Protein AF-A0A0E3L6C6-F1 (afdb_monomer_lite)

Radius of gyration: 18.5 Å; chains: 1; bounding box: 38×61×47 Å

Structure (mmCIF, N/CA/C/O backbone):
data_AF-A0A0E3L6C6-F1
#
_entry.id   AF-A0A0E3L6C6-F1
#
loop_
_atom_site.group_PDB
_atom_site.id
_atom_site.type_symbol
_atom_site.label_atom_id
_atom_site.label_alt_id
_atom_site.label_comp_id
_atom_site.label_asym_id
_atom_site.label_entity_id
_atom_site.label_seq_id
_atom_site.pdbx_PDB_ins_code
_atom_site.Cartn_x
_atom_site.Cartn_y
_atom_site.Cartn_z
_atom_site.occupancy
_atom_site.B_iso_or_equiv
_atom_site.auth_seq_id
_atom_site.auth_comp_id
_atom_site.auth_asym_id
_atom_site.auth_atom_id
_atom_site.pdbx_PDB_model_num
ATOM 1 N N . MET A 1 1 ? 16.266 -15.006 -14.207 1.00 37.81 1 MET A N 1
ATOM 2 C CA . MET A 1 1 ? 15.313 -14.190 -14.987 1.00 37.81 1 MET A CA 1
ATOM 3 C C . MET A 1 1 ? 15.287 -12.803 -14.390 1.00 37.81 1 MET A C 1
ATOM 5 O O . MET A 1 1 ? 15.053 -12.693 -13.189 1.00 37.81 1 MET A O 1
ATOM 9 N N . ASP A 1 2 ? 15.532 -11.780 -15.205 1.00 45.34 2 ASP A N 1
ATOM 10 C CA . ASP A 1 2 ? 15.315 -10.394 -14.800 1.00 45.34 2 ASP A CA 1
ATOM 11 C C . ASP A 1 2 ? 13.812 -10.164 -14.704 1.00 45.34 2 ASP A C 1
ATOM 13 O O . ASP A 1 2 ? 13.096 -10.136 -15.700 1.00 45.34 2 ASP A O 1
ATOM 17 N N . ALA A 1 3 ? 13.305 -10.095 -13.478 1.00 64.12 3 ALA A N 1
ATOM 18 C CA . ALA A 1 3 ? 11.915 -9.750 -13.266 1.00 64.12 3 ALA A CA 1
ATOM 19 C C . ALA A 1 3 ? 11.711 -8.281 -13.666 1.00 64.12 3 ALA A C 1
ATOM 21 O O . ALA A 1 3 ? 12.399 -7.394 -13.146 1.00 64.12 3 ALA A O 1
ATOM 22 N N . PHE A 1 4 ? 10.781 -8.041 -14.591 1.00 87.06 4 PHE A N 1
ATOM 23 C CA . PHE A 1 4 ? 10.413 -6.698 -15.021 1.00 87.06 4 PHE A CA 1
ATOM 24 C C . PHE A 1 4 ? 9.819 -5.896 -13.860 1.00 87.06 4 PHE A C 1
ATOM 26 O O . PHE A 1 4 ? 9.390 -6.439 -12.845 1.00 87.06 4 PHE A O 1
ATOM 33 N N . TRP A 1 5 ? 9.875 -4.576 -13.985 1.00 93.88 5 TRP A N 1
ATOM 34 C CA . TRP A 1 5 ? 9.439 -3.651 -12.951 1.00 93.88 5 TRP A CA 1
ATOM 35 C C . TRP A 1 5 ? 8.331 -2.771 -13.516 1.00 93.88 5 TRP A C 1
ATOM 37 O O . TRP A 1 5 ? 8.590 -1.963 -14.408 1.00 93.88 5 TRP A O 1
ATOM 47 N N . SER A 1 6 ? 7.128 -2.887 -12.961 1.00 95.00 6 SER A N 1
ATOM 48 C CA . SER A 1 6 ? 6.022 -1.976 -13.247 1.00 95.00 6 SER A CA 1
ATOM 49 C C . SER A 1 6 ? 6.280 -0.619 -12.591 1.00 95.00 6 SER A C 1
ATOM 51 O O . SER A 1 6 ? 6.864 -0.549 -11.504 1.00 95.00 6 SER A O 1
ATOM 53 N N . ARG A 1 7 ? 5.900 0.480 -13.248 1.00 95.62 7 ARG A N 1
ATOM 54 C CA . ARG A 1 7 ? 6.070 1.847 -12.726 1.00 95.62 7 ARG A CA 1
ATOM 55 C C . ARG A 1 7 ? 4.752 2.349 -12.153 1.00 95.62 7 ARG A C 1
ATOM 57 O O . ARG A 1 7 ? 3.719 2.221 -12.790 1.00 95.62 7 ARG A O 1
ATOM 64 N N . SER A 1 8 ? 4.806 2.978 -10.984 1.00 96.31 8 SER A N 1
ATOM 65 C CA . SER A 1 8 ? 3.642 3.621 -10.369 1.00 96.31 8 SER A CA 1
ATOM 66 C C . SER A 1 8 ? 4.058 4.858 -9.561 1.00 96.31 8 SER A C 1
ATOM 68 O O . SER A 1 8 ? 5.249 5.134 -9.376 1.00 96.31 8 SER A O 1
ATOM 70 N N . ASN A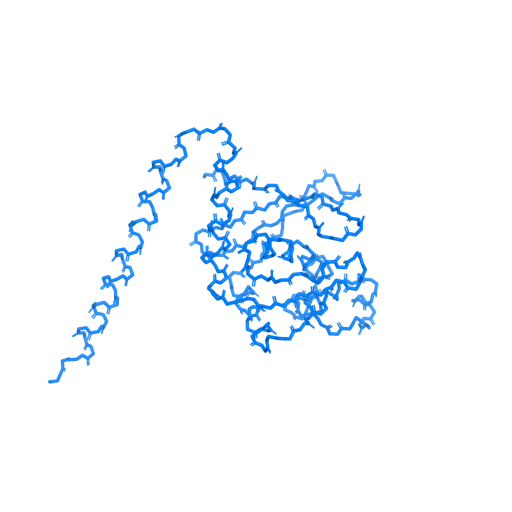 1 9 ? 3.072 5.626 -9.106 1.00 96.88 9 ASN A N 1
ATOM 71 C CA . ASN A 1 9 ? 3.224 6.818 -8.285 1.00 96.88 9 ASN A CA 1
ATOM 72 C C . ASN A 1 9 ? 2.408 6.665 -7.003 1.00 96.88 9 ASN A C 1
ATOM 74 O O . ASN A 1 9 ? 1.262 6.230 -7.033 1.00 96.88 9 ASN A O 1
ATOM 78 N N . THR A 1 10 ? 2.981 7.046 -5.860 1.00 97.12 10 THR A N 1
ATOM 79 C CA . THR A 1 10 ? 2.200 7.099 -4.615 1.00 97.12 10 THR A CA 1
ATOM 80 C C . THR A 1 10 ? 1.071 8.119 -4.733 1.00 97.12 10 THR A C 1
ATOM 82 O O . THR A 1 10 ? 1.253 9.158 -5.366 1.00 97.12 10 THR A O 1
ATOM 85 N N . LEU A 1 11 ? -0.035 7.887 -4.033 1.00 95.94 11 LEU A N 1
ATOM 86 C CA . LEU A 1 11 ? -1.178 8.803 -3.991 1.00 95.94 11 LEU A CA 1
ATOM 87 C C . LEU A 1 11 ? -0.884 10.089 -3.185 1.00 95.94 11 LEU A C 1
ATOM 89 O O . LEU A 1 11 ? 0.141 10.216 -2.504 1.00 95.94 11 LEU A O 1
ATOM 93 N N . GLY A 1 12 ? -1.807 11.053 -3.251 1.00 93.00 12 GLY A N 1
ATOM 94 C CA . GLY A 1 12 ? -1.756 12.313 -2.501 1.00 93.00 12 GLY A CA 1
ATOM 95 C C . GLY A 1 12 ? -1.013 13.465 -3.191 1.00 93.00 12 GLY A C 1
ATOM 96 O O . GLY A 1 12 ? -0.628 13.393 -4.353 1.00 93.00 12 GLY A O 1
ATOM 97 N N . ALA A 1 13 ? -0.812 14.573 -2.464 1.00 87.12 13 ALA A N 1
ATOM 98 C CA . ALA A 1 13 ? -0.283 15.821 -3.044 1.00 87.12 13 ALA A CA 1
ATOM 99 C C . ALA A 1 13 ? 1.181 15.756 -3.511 1.00 87.12 13 ALA A C 1
ATOM 101 O O . ALA A 1 13 ? 1.587 16.519 -4.382 1.00 87.12 13 ALA A O 1
ATOM 102 N N . ARG A 1 14 ? 2.003 14.908 -2.886 1.00 87.50 14 ARG A N 1
ATOM 103 C CA . ARG A 1 14 ? 3.435 14.769 -3.196 1.00 87.50 14 ARG A CA 1
ATOM 104 C C . ARG A 1 14 ? 3.698 13.371 -3.725 1.00 87.50 14 ARG A C 1
ATOM 106 O O . ARG A 1 14 ? 4.364 12.580 -3.056 1.00 87.50 14 ARG A O 1
ATOM 113 N N . GLN A 1 15 ? 3.136 13.088 -4.894 1.00 92.88 15 GLN A N 1
ATOM 114 C CA . GLN A 1 15 ? 3.320 11.809 -5.562 1.00 92.88 15 GLN A CA 1
ATOM 115 C C . GLN A 1 15 ? 4.809 11.520 -5.765 1.00 92.88 15 GLN A C 1
ATOM 117 O O . GLN A 1 15 ? 5.599 12.408 -6.098 1.00 92.88 15 GLN A O 1
ATOM 122 N N . ARG A 1 16 ? 5.208 10.276 -5.515 1.00 93.19 16 ARG A N 1
ATOM 123 C CA . ARG A 1 16 ? 6.578 9.809 -5.710 1.00 93.19 16 ARG A CA 1
ATOM 124 C C . ARG A 1 16 ? 6.561 8.576 -6.583 1.00 93.19 16 ARG A C 1
ATOM 126 O O . ARG A 1 16 ? 5.904 7.598 -6.233 1.00 93.19 16 ARG A O 1
ATOM 133 N N . ALA A 1 17 ? 7.340 8.625 -7.656 1.00 95.19 17 ALA A N 1
ATOM 134 C CA . ALA A 1 17 ? 7.550 7.479 -8.515 1.00 95.19 17 ALA A CA 1
ATOM 135 C C . ALA A 1 17 ? 8.260 6.355 -7.757 1.00 95.19 17 ALA A C 1
ATOM 137 O O . ALA A 1 17 ? 9.214 6.577 -6.999 1.00 95.19 17 ALA A O 1
ATOM 138 N N . PHE A 1 18 ? 7.805 5.139 -7.999 1.00 96.69 18 PHE A N 1
ATOM 139 C CA . PHE A 1 18 ? 8.448 3.914 -7.567 1.00 96.69 18 PHE A CA 1
ATOM 140 C C .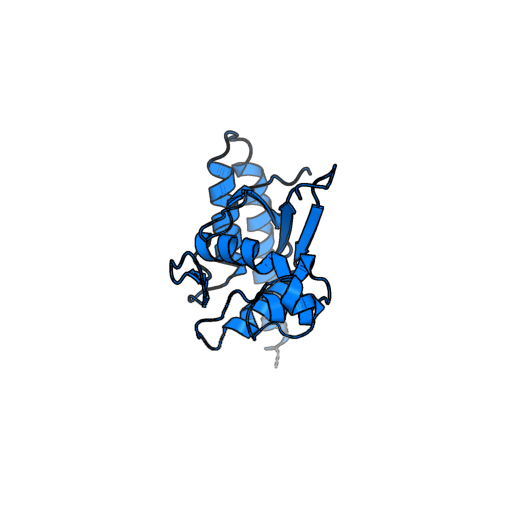 PHE A 1 18 ? 8.263 2.853 -8.646 1.00 96.69 18 PHE A C 1
ATOM 142 O O . PHE A 1 18 ? 7.487 3.013 -9.590 1.00 96.69 18 PHE A O 1
ATOM 149 N N . SER A 1 19 ? 9.015 1.771 -8.521 1.00 97.12 19 SER A N 1
ATOM 150 C CA . SER A 1 19 ? 8.790 0.594 -9.341 1.00 97.12 19 SER A CA 1
ATOM 151 C C . SER A 1 19 ? 8.474 -0.593 -8.462 1.00 97.12 19 SER A C 1
ATOM 153 O O . SER A 1 19 ? 8.978 -0.682 -7.343 1.00 97.12 19 SER A O 1
ATOM 155 N N . TRP A 1 20 ? 7.650 -1.503 -8.948 1.00 97.94 20 TRP A N 1
ATOM 156 C CA . TRP A 1 20 ? 7.237 -2.660 -8.179 1.00 97.94 20 TRP A CA 1
ATOM 157 C C . TRP A 1 20 ? 7.094 -3.894 -9.060 1.00 97.94 20 TRP A C 1
ATOM 159 O O . TRP A 1 20 ? 7.079 -3.806 -10.287 1.00 97.94 20 TRP A O 1
ATOM 169 N N . ARG A 1 21 ? 7.067 -5.053 -8.414 1.00 96.88 21 ARG A N 1
ATOM 170 C CA . ARG A 1 21 ? 6.774 -6.339 -9.042 1.00 96.88 21 ARG A CA 1
ATOM 171 C C . ARG A 1 21 ? 6.224 -7.304 -8.011 1.00 96.88 21 ARG A C 1
ATOM 173 O O . ARG A 1 21 ? 6.567 -7.187 -6.833 1.00 96.88 21 ARG A O 1
ATOM 180 N N . ILE A 1 22 ? 5.456 -8.280 -8.465 1.00 96.50 22 ILE A N 1
ATOM 181 C CA . ILE A 1 22 ? 5.007 -9.414 -7.659 1.00 96.50 22 ILE A CA 1
ATOM 182 C C . ILE A 1 22 ? 5.659 -10.698 -8.182 1.00 96.50 22 ILE A C 1
ATOM 184 O O . ILE A 1 22 ? 5.863 -10.852 -9.387 1.00 96.50 22 ILE A O 1
ATOM 188 N N . ASP A 1 23 ? 6.097 -11.581 -7.283 1.00 94.06 23 ASP A N 1
ATOM 189 C CA . ASP A 1 23 ? 6.627 -12.894 -7.665 1.00 94.06 23 ASP A CA 1
ATOM 190 C C . ASP A 1 23 ? 5.551 -13.987 -7.627 1.00 94.06 23 ASP A C 1
ATOM 192 O O . ASP A 1 23 ? 4.455 -13.803 -7.110 1.00 94.06 23 ASP A O 1
ATOM 196 N N . SER A 1 24 ? 5.885 -15.169 -8.151 1.00 90.25 24 SER A N 1
ATOM 197 C CA . SER A 1 24 ? 4.958 -16.311 -8.187 1.00 90.25 24 SER A CA 1
ATOM 198 C C . SER A 1 24 ? 4.610 -16.913 -6.818 1.00 90.25 24 SER A C 1
ATOM 200 O O . SER A 1 24 ? 3.912 -17.919 -6.770 1.00 90.25 24 SER A O 1
ATOM 202 N N . ARG A 1 25 ? 5.144 -16.362 -5.721 1.00 93.38 25 ARG A N 1
ATOM 203 C CA . ARG A 1 25 ? 4.790 -16.717 -4.341 1.00 93.38 25 ARG A CA 1
ATOM 204 C C . ARG A 1 25 ? 3.969 -15.603 -3.678 1.00 93.38 25 ARG A C 1
ATOM 206 O O . ARG A 1 25 ? 3.893 -15.574 -2.457 1.00 93.38 25 ARG A O 1
ATOM 213 N N . GLY A 1 26 ? 3.473 -14.633 -4.448 1.00 93.25 26 GLY A N 1
ATOM 214 C CA . GLY A 1 26 ? 2.694 -13.506 -3.939 1.00 93.25 26 GLY A CA 1
ATOM 215 C C . GLY A 1 26 ? 3.512 -12.462 -3.173 1.00 93.25 26 GLY A C 1
ATOM 216 O O . GLY A 1 26 ? 2.938 -11.622 -2.492 1.00 93.25 26 GLY A O 1
ATOM 217 N N . ASN A 1 27 ? 4.850 -12.470 -3.236 1.00 98.06 27 ASN A N 1
ATOM 218 C CA . ASN A 1 27 ? 5.636 -11.422 -2.579 1.00 98.06 27 ASN A CA 1
ATOM 219 C C . ASN A 1 27 ? 5.707 -10.173 -3.454 1.00 98.06 27 ASN A C 1
ATOM 221 O O . ASN A 1 27 ? 6.090 -10.254 -4.623 1.00 98.06 27 ASN A O 1
ATOM 225 N N . ILE A 1 28 ? 5.474 -9.008 -2.852 1.00 98.38 28 ILE A N 1
ATOM 226 C CA . ILE A 1 28 ? 5.621 -7.716 -3.522 1.00 98.38 28 ILE A CA 1
ATOM 227 C C . ILE A 1 28 ? 7.012 -7.147 -3.237 1.00 98.38 28 ILE A C 1
ATOM 229 O O . ILE A 1 28 ? 7.447 -7.032 -2.090 1.00 98.38 28 ILE A O 1
ATOM 233 N N . PHE A 1 29 ? 7.715 -6.751 -4.294 1.00 98.19 29 PHE A N 1
ATOM 234 C CA . PHE A 1 29 ? 8.982 -6.033 -4.218 1.00 98.19 29 PHE A CA 1
ATOM 235 C C . PHE A 1 29 ? 8.767 -4.593 -4.655 1.00 98.19 29 PHE A C 1
ATOM 237 O O . PHE A 1 29 ? 8.229 -4.350 -5.730 1.00 98.19 29 PHE A O 1
ATOM 244 N N . ILE A 1 30 ? 9.239 -3.639 -3.856 1.00 98.19 30 ILE A N 1
ATOM 245 C CA . ILE A 1 30 ? 9.122 -2.204 -4.128 1.00 98.19 30 ILE A CA 1
ATOM 246 C C . ILE A 1 30 ? 10.521 -1.604 -4.210 1.00 98.19 30 ILE A C 1
ATOM 248 O O . ILE A 1 30 ? 11.289 -1.629 -3.249 1.00 98.19 30 ILE A O 1
ATOM 252 N N . LYS A 1 31 ? 10.839 -1.029 -5.367 1.00 96.75 31 LYS A N 1
ATOM 253 C CA . LYS A 1 31 ? 12.075 -0.314 -5.670 1.00 96.75 31 LYS A CA 1
ATOM 254 C C . LYS A 1 31 ? 11.826 1.190 -5.645 1.00 96.75 31 LYS A C 1
ATOM 256 O O . LYS A 1 31 ? 11.029 1.715 -6.420 1.00 96.75 31 LYS A O 1
ATOM 261 N N . ARG A 1 32 ? 12.553 1.908 -4.788 1.00 94.44 32 ARG A N 1
ATOM 262 C CA . ARG A 1 32 ? 12.435 3.368 -4.625 1.00 94.44 32 ARG A CA 1
ATOM 263 C C . ARG A 1 32 ? 13.794 4.030 -4.427 1.00 94.44 32 ARG A C 1
ATOM 265 O O . ARG A 1 32 ? 14.691 3.468 -3.800 1.00 94.44 32 ARG A O 1
ATOM 272 N N . LYS A 1 33 ? 13.949 5.246 -4.955 1.00 89.38 33 LYS A N 1
ATOM 273 C CA . LYS A 1 33 ? 15.158 6.063 -4.787 1.00 89.38 33 LYS A CA 1
ATOM 274 C C . LYS A 1 33 ? 14.903 7.146 -3.744 1.00 89.38 33 LYS A C 1
ATOM 276 O O . LYS A 1 33 ? 14.014 7.978 -3.906 1.00 89.38 33 LYS A O 1
ATOM 281 N N . PHE A 1 34 ? 15.696 7.150 -2.678 1.00 83.25 34 PHE A N 1
ATOM 282 C CA . PHE A 1 34 ? 15.683 8.236 -1.701 1.00 83.25 34 PHE A CA 1
ATOM 283 C C . PHE A 1 34 ? 16.604 9.364 -2.163 1.00 83.25 34 PHE A C 1
ATOM 285 O O . PHE A 1 34 ? 17.650 9.104 -2.754 1.00 83.25 34 PHE A O 1
ATOM 292 N N . ARG A 1 35 ? 16.240 10.615 -1.856 1.00 78.38 35 ARG A N 1
ATOM 293 C CA . ARG A 1 35 ? 16.972 11.820 -2.293 1.00 78.38 35 ARG A CA 1
ATOM 294 C C . ARG A 1 35 ? 18.476 11.758 -1.992 1.00 78.38 35 ARG A C 1
ATOM 296 O O . ARG A 1 35 ? 19.269 12.170 -2.826 1.00 78.38 35 ARG A O 1
ATOM 303 N N . ASN A 1 36 ? 18.847 11.201 -0.839 1.00 80.44 36 ASN A N 1
ATOM 304 C CA . ASN A 1 36 ? 20.230 11.182 -0.353 1.00 80.44 36 ASN A CA 1
ATOM 305 C C . ASN A 1 36 ? 20.923 9.821 -0.542 1.00 80.44 36 ASN A C 1
ATOM 307 O O . ASN A 1 36 ? 21.976 9.592 0.037 1.00 80.44 36 ASN A O 1
ATOM 311 N N . HIS A 1 37 ? 20.318 8.884 -1.278 1.00 80.00 37 HIS A N 1
ATOM 312 C CA . HIS A 1 37 ? 20.891 7.551 -1.480 1.00 80.00 37 HIS A CA 1
ATOM 313 C C . HIS A 1 37 ? 21.404 7.404 -2.911 1.00 80.00 37 HIS A C 1
ATOM 315 O O . HIS A 1 37 ? 20.686 7.676 -3.877 1.00 80.00 37 HIS A O 1
ATOM 321 N N . ARG A 1 38 ? 22.649 6.930 -3.043 1.00 80.75 38 ARG A N 1
ATOM 322 C CA . ARG A 1 38 ? 23.288 6.676 -4.342 1.00 80.75 38 ARG A CA 1
ATOM 323 C C . ARG A 1 38 ? 22.574 5.568 -5.120 1.00 80.75 38 ARG A C 1
ATOM 325 O O . ARG A 1 38 ? 22.426 5.674 -6.334 1.00 80.75 38 ARG A O 1
ATOM 332 N N . PHE A 1 39 ? 22.087 4.550 -4.412 1.00 84.44 39 PHE A N 1
ATOM 333 C CA . PHE A 1 39 ? 21.428 3.385 -4.994 1.00 84.44 39 PHE A CA 1
ATOM 334 C C . PHE A 1 39 ? 19.951 3.302 -4.581 1.00 84.44 39 PHE A C 1
ATOM 336 O O . PHE A 1 39 ? 19.606 3.687 -3.459 1.00 84.44 39 PHE A O 1
ATOM 343 N N . PRO A 1 40 ? 19.061 2.811 -5.464 1.00 89.06 40 PRO A N 1
ATOM 344 C CA . PRO A 1 40 ? 17.689 2.495 -5.089 1.00 89.06 40 PRO A CA 1
ATOM 345 C C . PRO A 1 40 ? 17.647 1.429 -3.992 1.00 89.06 40 PRO A C 1
ATOM 347 O O . PRO A 1 40 ? 18.389 0.450 -4.044 1.00 89.06 40 PRO A O 1
ATOM 350 N N . ARG A 1 41 ? 16.731 1.588 -3.037 1.00 93.31 41 ARG A N 1
ATOM 351 C CA . ARG A 1 41 ? 16.391 0.540 -2.073 1.00 93.31 41 ARG A CA 1
ATOM 352 C C . ARG A 1 41 ? 15.323 -0.354 -2.686 1.00 93.31 41 ARG A C 1
ATOM 354 O O . ARG A 1 41 ? 14.376 0.159 -3.285 1.00 93.31 41 ARG A O 1
ATOM 361 N N . ILE A 1 42 ? 15.476 -1.661 -2.512 1.00 95.62 42 ILE A N 1
ATOM 362 C CA . ILE A 1 42 ? 14.455 -2.653 -2.840 1.00 95.62 42 ILE A CA 1
ATOM 363 C C . ILE A 1 42 ? 13.997 -3.278 -1.530 1.00 95.62 42 ILE A C 1
ATOM 365 O O . ILE A 1 42 ? 14.797 -3.875 -0.815 1.00 95.62 42 ILE A O 1
ATOM 369 N N . ASP A 1 43 ? 12.720 -3.121 -1.216 1.00 97.12 43 ASP A N 1
ATOM 370 C CA . ASP A 1 43 ? 12.089 -3.749 -0.064 1.00 97.12 43 ASP A CA 1
ATOM 371 C C . ASP A 1 43 ? 11.179 -4.887 -0.532 1.00 97.12 43 ASP A C 1
ATOM 373 O O . ASP A 1 43 ? 10.480 -4.753 -1.536 1.00 97.12 43 ASP A O 1
ATOM 377 N N . LYS A 1 44 ? 11.181 -5.997 0.210 1.00 97.38 44 LYS A N 1
ATOM 378 C CA . LYS A 1 44 ? 10.246 -7.113 0.037 1.00 97.38 44 LYS A CA 1
ATOM 379 C C . LYS A 1 44 ? 9.153 -7.022 1.101 1.00 97.38 44 LYS A C 1
ATOM 381 O O . LYS A 1 44 ? 9.463 -6.961 2.292 1.00 97.38 44 LYS A O 1
ATOM 386 N N . VAL A 1 45 ? 7.898 -7.085 0.677 1.00 98.44 45 VAL A N 1
ATOM 387 C CA . VAL A 1 45 ? 6.740 -7.373 1.526 1.00 98.44 45 VAL A CA 1
ATOM 388 C C . VAL A 1 45 ? 6.354 -8.819 1.240 1.00 98.44 45 VAL A C 1
ATOM 390 O O . VAL A 1 45 ? 6.066 -9.174 0.098 1.00 98.44 45 VAL A O 1
ATOM 393 N N . SER A 1 46 ? 6.489 -9.687 2.243 1.00 98.25 46 SER A N 1
ATOM 394 C CA . SER A 1 46 ? 6.222 -11.110 2.057 1.00 98.25 46 SER A CA 1
ATOM 395 C C . SER A 1 46 ? 4.728 -11.373 1.925 1.00 98.25 46 SER A C 1
ATOM 397 O O . SER A 1 46 ? 3.935 -10.638 2.506 1.00 98.25 46 SER A O 1
ATOM 399 N N . TYR A 1 47 ? 4.366 -12.459 1.244 1.00 97.94 47 TYR A N 1
ATOM 400 C CA . TYR A 1 47 ? 2.986 -12.949 1.192 1.00 97.94 47 TYR A CA 1
ATOM 401 C C . TYR A 1 47 ? 2.338 -13.009 2.584 1.00 97.94 47 TYR A C 1
ATOM 403 O O . TYR A 1 47 ? 1.287 -12.428 2.800 1.00 97.94 47 TYR A O 1
ATOM 411 N N . ASN A 1 48 ? 3.038 -13.564 3.580 1.00 98.25 48 ASN A N 1
ATOM 412 C CA . ASN A 1 48 ? 2.548 -13.603 4.962 1.00 98.25 48 ASN A CA 1
ATOM 413 C C . ASN A 1 48 ? 2.259 -12.208 5.555 1.00 98.25 48 ASN A C 1
ATOM 415 O O . ASN A 1 48 ? 1.298 -12.030 6.292 1.00 98.25 48 ASN A O 1
ATOM 419 N N . HIS A 1 49 ? 3.087 -11.200 5.261 1.00 98.56 49 HIS A N 1
ATOM 420 C CA . HIS A 1 49 ? 2.825 -9.835 5.731 1.00 98.56 49 HIS A CA 1
ATOM 421 C C . HIS A 1 49 ? 1.671 -9.177 4.965 1.00 98.56 49 HIS A C 1
ATOM 423 O O . HIS A 1 49 ? 0.994 -8.326 5.534 1.00 98.56 49 HIS A O 1
ATOM 429 N N . LEU A 1 50 ? 1.462 -9.550 3.699 1.00 98.62 50 LEU A N 1
ATOM 430 C CA . LEU A 1 50 ? 0.342 -9.081 2.884 1.00 98.62 50 LEU A CA 1
ATOM 431 C C . LEU A 1 50 ? -0.974 -9.713 3.350 1.00 98.62 50 LEU A C 1
ATOM 433 O O . LEU A 1 50 ? -1.911 -8.966 3.577 1.00 98.62 50 LEU A O 1
ATOM 437 N N . ASN A 1 51 ? -1.012 -11.017 3.642 1.00 98.31 51 ASN A N 1
ATOM 438 C CA . ASN A 1 51 ? -2.189 -11.668 4.230 1.00 98.31 51 ASN A CA 1
ATOM 439 C C . ASN A 1 51 ? -2.565 -11.066 5.582 1.00 98.31 51 ASN A C 1
ATOM 441 O O . ASN A 1 51 ? -3.714 -10.719 5.802 1.00 98.31 51 ASN A O 1
ATOM 445 N N . ARG A 1 52 ? -1.593 -10.846 6.473 1.00 98.62 52 ARG A N 1
ATOM 446 C CA . ARG A 1 52 ? -1.871 -10.184 7.758 1.00 98.62 52 ARG A CA 1
ATOM 447 C C . ARG A 1 52 ? -2.377 -8.752 7.586 1.00 98.62 52 ARG A C 1
ATOM 449 O O . ARG A 1 52 ? -3.121 -8.253 8.424 1.00 98.62 52 ARG A O 1
ATOM 456 N N . LEU A 1 53 ? -1.918 -8.062 6.543 1.00 98.56 53 LEU A N 1
ATOM 457 C CA . LEU A 1 53 ? -2.412 -6.733 6.204 1.00 98.56 53 LEU A CA 1
ATOM 458 C C . LEU A 1 53 ? -3.833 -6.796 5.636 1.00 98.56 53 LEU A C 1
ATOM 460 O O . LEU A 1 53 ? -4.629 -5.931 5.977 1.00 98.56 53 LEU A O 1
ATOM 464 N N . ASP A 1 54 ? -4.149 -7.797 4.820 1.00 98.38 54 ASP A N 1
ATOM 465 C CA . ASP A 1 54 ? -5.507 -8.055 4.345 1.00 98.38 54 ASP A CA 1
ATOM 466 C C . ASP A 1 54 ? -6.453 -8.336 5.521 1.00 98.38 54 ASP A C 1
ATOM 468 O O . ASP A 1 54 ? -7.421 -7.605 5.701 1.00 98.38 54 ASP A O 1
ATOM 472 N N . GLU A 1 55 ? -6.087 -9.260 6.419 1.00 98.38 55 GLU A N 1
ATOM 473 C CA . GLU A 1 55 ? -6.803 -9.555 7.672 1.00 98.38 55 GLU A CA 1
ATOM 474 C C . GLU A 1 55 ? -7.060 -8.293 8.511 1.00 98.38 55 GLU A C 1
ATOM 476 O O . GLU A 1 55 ? -8.146 -8.106 9.053 1.00 98.38 55 GLU A O 1
ATOM 481 N N . PHE A 1 56 ? -6.078 -7.391 8.603 1.00 98.31 56 PHE A N 1
ATOM 482 C CA . PHE A 1 56 ? -6.226 -6.115 9.310 1.00 98.31 56 PHE A CA 1
ATOM 483 C C . PHE A 1 56 ? -7.260 -5.174 8.666 1.00 98.31 56 PHE A C 1
ATOM 485 O O . PHE A 1 56 ? -7.818 -4.316 9.350 1.00 98.31 56 PHE A O 1
ATOM 492 N N . MET A 1 57 ? -7.503 -5.312 7.365 1.00 98.25 57 MET A N 1
ATOM 493 C CA . MET A 1 57 ? -8.452 -4.499 6.604 1.00 98.25 57 MET A CA 1
ATOM 494 C C . MET A 1 57 ? -9.853 -5.143 6.512 1.00 98.25 57 MET A C 1
ATOM 496 O O . MET A 1 57 ? -10.786 -4.483 6.053 1.00 98.25 57 MET A O 1
ATOM 500 N N . GLN A 1 58 ? -10.022 -6.399 6.957 1.00 97.19 58 GLN A N 1
ATOM 501 C CA . GLN A 1 58 ? -11.261 -7.190 6.818 1.00 97.19 58 GLN A CA 1
ATOM 502 C C . GLN A 1 58 ? -12.470 -6.635 7.578 1.00 97.19 58 GLN A C 1
ATOM 504 O O . GLN A 1 58 ? -13.603 -6.975 7.247 1.00 97.19 58 GLN A O 1
ATOM 509 N N . ASP A 1 59 ? -12.274 -5.748 8.558 1.00 95.31 59 ASP A N 1
ATOM 510 C CA . ASP A 1 59 ? -13.399 -5.067 9.215 1.00 95.31 59 ASP A CA 1
ATOM 511 C C . ASP A 1 59 ? -14.114 -4.052 8.307 1.00 95.31 59 ASP A C 1
ATOM 513 O O . ASP A 1 59 ? -15.139 -3.494 8.699 1.00 95.31 59 ASP A O 1
ATOM 517 N N . ARG A 1 60 ? -13.607 -3.849 7.080 1.00 90.62 60 ARG A N 1
ATOM 518 C CA . ARG A 1 60 ? -14.177 -2.971 6.051 1.00 90.62 60 ARG A CA 1
ATOM 519 C C . ARG A 1 60 ? -14.435 -1.560 6.582 1.00 90.62 60 ARG A C 1
ATOM 521 O O . ARG A 1 60 ? -15.394 -0.894 6.196 1.00 90.62 60 ARG A O 1
ATOM 528 N N . GLU A 1 61 ? -13.549 -1.077 7.446 1.00 97.31 61 GLU A N 1
ATOM 529 C CA . GLU A 1 61 ? -13.524 0.318 7.857 1.00 97.31 61 GLU A CA 1
ATOM 530 C C . GLU A 1 61 ? -12.453 1.112 7.107 1.00 97.31 61 GLU A C 1
ATOM 532 O O . GLU A 1 61 ? -11.420 0.599 6.676 1.00 97.31 61 GLU A O 1
ATOM 537 N N . TRP A 1 62 ? -12.658 2.425 7.026 1.00 98.44 62 TRP A N 1
ATOM 538 C CA . TRP A 1 62 ? -11.651 3.343 6.507 1.00 98.44 62 TRP A CA 1
ATOM 539 C C . TRP A 1 62 ? -10.425 3.413 7.425 1.00 98.44 62 TRP A C 1
ATOM 541 O O . TRP A 1 62 ? -10.454 4.070 8.471 1.00 98.44 62 TRP A O 1
ATOM 551 N N . LYS A 1 63 ? -9.305 2.826 6.998 1.00 98.56 63 LYS A N 1
ATOM 552 C CA . LYS A 1 63 ? -8.032 2.860 7.729 1.00 98.56 63 LYS A CA 1
ATOM 553 C C . LYS A 1 63 ? -7.148 4.007 7.266 1.00 98.56 63 LYS A C 1
ATOM 555 O O . LYS A 1 63 ? -6.944 4.238 6.076 1.00 98.56 63 LYS A O 1
ATOM 560 N N . ASP A 1 64 ? -6.577 4.725 8.226 1.00 98.44 64 ASP A N 1
ATOM 561 C CA . ASP A 1 64 ? -5.601 5.776 7.958 1.00 98.44 64 ASP A CA 1
ATOM 562 C C . ASP A 1 64 ? -4.292 5.217 7.381 1.00 98.44 64 ASP A C 1
ATOM 564 O O . ASP A 1 64 ? -3.797 4.171 7.800 1.00 98.44 64 ASP A O 1
ATOM 568 N N . LEU A 1 65 ? -3.650 5.975 6.487 1.00 98.06 65 LEU A N 1
ATOM 569 C CA . LEU A 1 65 ? -2.319 5.631 5.972 1.00 98.06 65 LEU A CA 1
ATOM 570 C C . LEU A 1 65 ? -1.245 5.545 7.083 1.00 98.06 65 LEU A C 1
ATOM 572 O O . LEU A 1 65 ? -0.344 4.708 7.001 1.00 98.06 65 LEU A O 1
ATOM 576 N N . ALA A 1 66 ? -1.334 6.426 8.091 1.00 97.44 66 ALA A N 1
ATOM 577 C CA . ALA A 1 66 ? -0.577 6.419 9.355 1.00 97.44 66 ALA A CA 1
ATOM 578 C C . ALA A 1 66 ? 0.927 6.061 9.252 1.00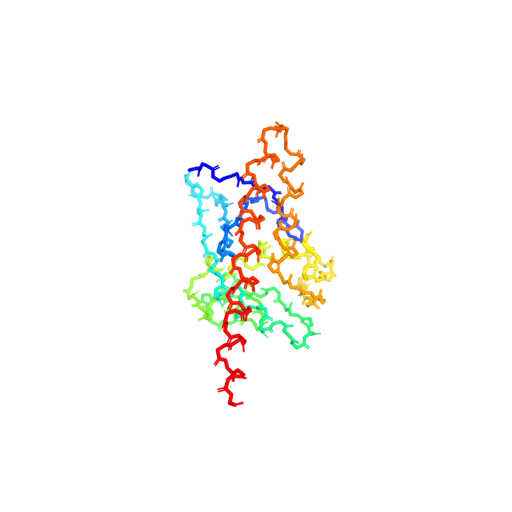 97.44 66 ALA A C 1
ATOM 580 O O . ALA A 1 66 ? 1.395 5.107 9.872 1.00 97.44 66 ALA A O 1
ATOM 581 N N . ASN A 1 67 ? 1.703 6.795 8.444 1.00 96.69 67 ASN A N 1
ATOM 582 C CA . ASN A 1 67 ? 3.115 6.478 8.174 1.00 96.69 67 ASN A CA 1
ATOM 583 C C . ASN A 1 67 ? 4.096 7.651 8.360 1.00 96.69 67 ASN A C 1
ATOM 585 O O . ASN A 1 67 ? 5.130 7.732 7.682 1.00 96.69 67 ASN A O 1
ATOM 589 N N . ASN A 1 68 ? 3.797 8.582 9.271 1.00 96.81 68 ASN A N 1
ATOM 590 C CA . ASN A 1 68 ? 4.688 9.701 9.541 1.00 96.81 68 ASN A CA 1
ATOM 591 C C . ASN A 1 68 ? 5.950 9.214 10.277 1.00 96.81 68 ASN A C 1
ATOM 593 O O . ASN A 1 68 ? 5.913 8.747 11.412 1.00 96.81 68 ASN A O 1
ATOM 597 N N . ALA A 1 69 ? 7.106 9.379 9.631 1.00 94.25 69 ALA A N 1
ATOM 598 C CA . ALA A 1 69 ? 8.392 8.906 10.143 1.00 94.25 69 ALA A CA 1
ATOM 599 C C . ALA A 1 69 ? 8.737 9.431 11.547 1.00 94.25 69 ALA A C 1
ATOM 601 O O . ALA A 1 69 ? 9.241 8.678 12.378 1.00 94.25 69 ALA A O 1
ATOM 602 N N . VAL A 1 70 ? 8.459 10.710 11.823 1.00 96.12 70 VAL A N 1
ATOM 603 C CA . VAL A 1 70 ? 8.771 11.339 13.117 1.00 96.12 70 VAL A CA 1
ATOM 604 C C . VAL A 1 70 ? 7.879 10.767 14.212 1.00 96.12 70 VAL A C 1
ATOM 606 O O . VAL A 1 70 ? 8.351 10.484 15.313 1.00 96.12 70 VAL A O 1
ATOM 609 N N . ASN A 1 71 ? 6.595 10.577 13.919 1.00 97.31 71 ASN A N 1
ATOM 610 C CA . ASN A 1 71 ? 5.653 10.019 14.880 1.00 97.31 71 ASN A CA 1
ATOM 611 C C . ASN A 1 71 ? 5.919 8.536 15.139 1.00 97.31 71 ASN A C 1
ATOM 613 O O . ASN A 1 71 ? 5.865 8.121 16.294 1.00 97.31 71 ASN A O 1
ATOM 617 N N . LEU A 1 72 ? 6.277 7.763 14.110 1.00 96.06 72 LEU A N 1
ATOM 618 C CA . LEU A 1 72 ? 6.702 6.370 14.259 1.00 96.06 72 LEU A CA 1
ATOM 619 C C . LEU A 1 72 ? 7.937 6.256 15.155 1.00 96.06 72 LEU A C 1
ATOM 621 O O . LEU A 1 72 ? 7.904 5.513 16.131 1.00 96.06 72 LEU A O 1
ATOM 625 N N . TYR A 1 73 ? 8.978 7.052 14.886 1.00 92.81 73 TYR A N 1
ATOM 626 C CA . TYR A 1 73 ? 10.198 7.076 15.700 1.00 92.81 73 TYR A CA 1
ATOM 627 C C . TYR A 1 73 ? 9.921 7.445 17.165 1.00 92.81 73 TYR A C 1
ATOM 629 O O . TYR A 1 73 ? 10.513 6.883 18.078 1.00 92.81 73 TYR A O 1
ATOM 637 N N . ARG A 1 74 ? 8.985 8.373 17.401 1.00 95.12 74 ARG A N 1
ATOM 638 C CA . ARG A 1 74 ? 8.576 8.801 18.750 1.00 95.12 74 ARG A CA 1
ATOM 639 C C . ARG A 1 74 ? 7.523 7.896 19.399 1.00 95.12 74 ARG A C 1
ATOM 641 O O . ARG A 1 74 ? 7.088 8.202 20.501 1.00 95.12 74 ARG A O 1
ATOM 648 N N . GLY A 1 75 ? 7.048 6.854 18.716 1.00 94.44 75 GLY A N 1
ATOM 649 C CA . GLY A 1 75 ? 5.980 5.984 19.215 1.00 94.44 75 GLY A CA 1
ATOM 650 C C . GLY A 1 75 ? 4.584 6.624 19.286 1.00 94.44 75 GLY A C 1
ATOM 651 O O . GLY A 1 75 ? 3.694 6.035 19.883 1.00 94.44 75 GLY A O 1
ATOM 652 N N . ARG A 1 76 ? 4.362 7.787 18.658 1.00 96.88 76 ARG A N 1
ATOM 653 C CA . ARG A 1 76 ? 3.108 8.576 18.719 1.00 96.88 76 ARG A CA 1
ATOM 654 C C . ARG A 1 76 ? 2.281 8.544 17.430 1.00 96.88 76 ARG A C 1
ATOM 656 O O . ARG A 1 76 ? 1.386 9.362 17.247 1.00 96.88 76 ARG A O 1
ATOM 663 N N . GLU A 1 77 ? 2.642 7.681 16.486 1.00 98.19 77 GLU A N 1
ATOM 664 C CA . GLU A 1 77 ? 1.845 7.485 15.273 1.00 98.19 77 GLU A CA 1
ATOM 665 C C . GLU A 1 77 ? 0.490 6.875 15.629 1.00 98.19 77 GLU A C 1
ATOM 667 O O . GLU A 1 77 ? 0.430 5.968 16.461 1.00 98.19 77 GLU A O 1
ATOM 672 N N . LYS A 1 78 ? -0.565 7.383 14.989 1.00 97.44 78 LYS A N 1
ATOM 673 C CA . LYS A 1 78 ? -1.932 6.892 15.171 1.00 97.44 78 LYS A CA 1
ATOM 674 C C . LYS A 1 78 ? -2.107 5.492 14.579 1.00 97.44 78 LYS A C 1
ATOM 676 O O . LYS A 1 78 ? -1.269 5.024 13.809 1.00 97.44 78 LYS A O 1
ATOM 681 N N . GLU A 1 79 ? -3.206 4.834 14.926 1.00 97.75 79 GLU A N 1
ATOM 682 C CA . GLU A 1 79 ? -3.563 3.556 14.312 1.00 97.75 79 GLU A CA 1
ATOM 683 C C . GLU A 1 79 ? -3.826 3.711 12.810 1.00 97.75 79 GLU A C 1
ATOM 685 O O . GLU A 1 79 ? -4.308 4.745 12.344 1.00 97.75 79 GLU A O 1
ATOM 690 N N . GLY A 1 80 ? -3.463 2.680 12.053 1.00 98.31 80 GLY A N 1
ATOM 691 C CA . GLY A 1 80 ? -3.580 2.651 10.602 1.00 98.31 80 GLY A CA 1
ATOM 692 C C . GLY A 1 80 ? -2.504 1.789 9.952 1.00 98.31 80 GLY A C 1
ATOM 693 O O . GLY A 1 80 ? -1.692 1.151 10.624 1.00 98.31 80 GLY A O 1
ATOM 694 N N . ILE A 1 81 ? -2.480 1.798 8.624 1.00 98.56 81 ILE A N 1
ATOM 695 C CA . ILE A 1 81 ? -1.728 0.848 7.797 1.00 98.56 81 ILE A CA 1
ATOM 696 C C . ILE A 1 81 ? -0.220 0.941 8.059 1.00 98.56 81 ILE A C 1
ATOM 698 O O . ILE A 1 81 ? 0.441 -0.066 8.299 1.00 98.56 81 ILE A O 1
ATOM 702 N N . GLY A 1 82 ? 0.356 2.146 8.057 1.00 98.50 82 GLY A N 1
ATOM 703 C CA . GLY A 1 82 ? 1.791 2.323 8.300 1.00 98.50 82 GLY A CA 1
ATOM 704 C C . GLY A 1 82 ? 2.212 1.879 9.703 1.00 98.50 82 GLY A C 1
ATOM 705 O O . GLY A 1 82 ? 3.224 1.192 9.855 1.00 98.50 82 GLY A O 1
ATOM 706 N N . LYS A 1 83 ? 1.416 2.203 10.729 1.00 98.50 83 LYS A N 1
ATOM 707 C CA . LYS A 1 83 ? 1.637 1.746 12.108 1.00 98.50 83 LYS A CA 1
ATOM 708 C C . LYS A 1 83 ? 1.513 0.227 12.231 1.00 98.50 83 LYS A C 1
ATOM 710 O O . LYS A 1 83 ? 2.328 -0.384 12.921 1.00 98.50 83 LYS A O 1
ATOM 715 N N . PHE A 1 84 ? 0.554 -0.380 11.536 1.00 98.50 84 PHE A N 1
ATOM 716 C CA . PHE A 1 84 ? 0.398 -1.830 11.463 1.00 98.50 84 PHE A CA 1
ATOM 717 C C . PHE A 1 84 ? 1.639 -2.501 10.850 1.00 98.50 84 PHE A C 1
ATOM 719 O O . PHE A 1 84 ? 2.247 -3.369 11.479 1.00 98.50 84 PHE A O 1
ATOM 726 N N . LEU A 1 85 ? 2.104 -2.024 9.689 1.00 98.50 85 LEU A N 1
ATOM 727 C CA . LEU A 1 85 ? 3.342 -2.506 9.061 1.00 98.50 85 LEU A CA 1
ATOM 728 C C . LEU A 1 85 ? 4.558 -2.362 9.992 1.00 98.50 85 LEU A C 1
ATOM 730 O O . LEU A 1 85 ? 5.388 -3.267 10.066 1.00 98.50 85 LEU A O 1
ATOM 734 N N . TYR A 1 86 ? 4.651 -1.250 10.729 1.00 98.31 86 TYR A N 1
ATOM 735 C CA . TYR A 1 86 ? 5.721 -1.025 11.704 1.00 98.31 86 TYR A CA 1
ATOM 736 C C . TYR A 1 86 ? 5.721 -2.064 12.833 1.00 98.31 86 TYR A C 1
ATOM 738 O O . TYR A 1 86 ? 6.784 -2.486 13.275 1.00 98.31 86 TYR A O 1
ATOM 746 N N . ARG A 1 87 ? 4.549 -2.506 13.304 1.00 97.75 87 ARG A N 1
ATOM 747 C CA . ARG A 1 87 ? 4.458 -3.561 14.328 1.00 97.75 87 ARG A CA 1
ATOM 748 C C . ARG A 1 87 ? 4.938 -4.912 13.807 1.00 97.75 87 ARG A C 1
ATOM 750 O O . ARG A 1 87 ? 5.556 -5.654 14.561 1.00 97.75 87 ARG A O 1
ATOM 757 N N . MET A 1 88 ? 4.688 -5.221 12.532 1.00 97.12 88 MET A N 1
ATOM 758 C CA . MET A 1 88 ? 5.195 -6.452 11.910 1.00 97.12 88 MET A CA 1
ATOM 759 C C . MET A 1 88 ? 6.712 -6.420 11.705 1.00 97.12 88 MET A C 1
ATOM 761 O O . MET A 1 88 ? 7.376 -7.444 11.842 1.00 97.12 88 MET A O 1
ATOM 765 N N . ARG A 1 89 ? 7.266 -5.251 11.369 1.00 97.00 89 ARG A N 1
ATOM 766 C CA . ARG A 1 89 ? 8.708 -5.031 11.232 1.00 97.00 89 ARG A CA 1
ATOM 767 C C . ARG A 1 89 ? 9.049 -3.599 11.670 1.00 97.00 89 ARG A C 1
ATOM 769 O O . ARG A 1 89 ? 8.774 -2.682 10.891 1.00 97.00 89 ARG A O 1
ATOM 776 N N . PRO A 1 90 ? 9.657 -3.409 12.863 1.00 95.19 90 PRO A N 1
ATOM 777 C CA . PRO A 1 90 ? 9.945 -2.102 13.482 1.00 95.19 90 PRO A CA 1
ATOM 778 C C . PRO A 1 90 ? 10.995 -1.237 12.765 1.00 95.19 90 PRO A C 1
ATOM 780 O O . PRO A 1 90 ? 11.969 -0.769 13.346 1.00 95.19 90 PRO A O 1
ATOM 783 N N . GLU A 1 91 ? 10.792 -0.990 11.477 1.00 95.50 91 GLU A N 1
ATOM 784 C CA . GLU A 1 91 ? 11.623 -0.149 10.633 1.00 95.50 91 GLU A CA 1
ATOM 785 C C . GLU A 1 91 ? 10.753 0.936 10.002 1.00 95.50 91 GLU A C 1
ATOM 787 O O . GLU A 1 91 ? 9.810 0.651 9.260 1.00 95.50 91 GLU A O 1
ATOM 792 N N . VAL A 1 92 ? 11.098 2.205 10.228 1.00 95.25 92 VAL A N 1
ATOM 793 C CA . VAL A 1 92 ? 10.375 3.339 9.626 1.00 95.25 92 VAL A CA 1
ATOM 794 C C . VAL A 1 92 ? 10.277 3.223 8.095 1.00 95.25 92 VAL A C 1
ATOM 796 O O . VAL A 1 92 ? 9.184 3.418 7.563 1.00 95.25 92 VAL A O 1
ATOM 799 N N . PRO A 1 93 ? 11.341 2.846 7.354 1.00 94.81 93 PRO A N 1
ATOM 800 C CA . PRO A 1 93 ? 11.221 2.637 5.914 1.00 94.81 93 PRO A CA 1
ATOM 801 C C . PRO A 1 93 ? 10.212 1.547 5.543 1.00 94.81 93 PRO A C 1
ATOM 803 O O . PRO A 1 93 ? 9.522 1.685 4.533 1.00 94.81 93 PRO A O 1
ATOM 806 N N . TYR A 1 94 ? 10.106 0.483 6.341 1.00 97.38 94 TYR A N 1
ATOM 807 C CA . TYR A 1 94 ? 9.148 -0.589 6.097 1.00 97.38 94 TYR A CA 1
ATOM 808 C C . TYR A 1 94 ? 7.710 -0.100 6.296 1.00 97.38 94 TYR A C 1
ATOM 810 O O . TYR A 1 94 ? 6.879 -0.272 5.412 1.00 97.38 94 TYR A O 1
ATOM 818 N N . ALA A 1 95 ? 7.446 0.634 7.378 1.00 97.81 95 ALA A N 1
ATOM 819 C CA . ALA A 1 95 ? 6.157 1.285 7.618 1.00 97.81 95 ALA A CA 1
ATOM 820 C C . ALA A 1 95 ? 5.749 2.241 6.484 1.00 97.81 95 ALA A C 1
ATOM 822 O O . ALA A 1 95 ? 4.592 2.291 6.075 1.00 97.81 95 ALA A O 1
ATOM 823 N N . GLN A 1 96 ? 6.715 2.972 5.922 1.00 96.44 96 GLN A N 1
ATOM 824 C CA . GLN A 1 96 ? 6.485 3.876 4.794 1.00 96.44 96 GLN A CA 1
ATOM 825 C C . GLN A 1 96 ? 6.126 3.162 3.485 1.00 96.44 96 GLN A C 1
ATOM 827 O O . GLN A 1 96 ? 5.679 3.835 2.555 1.00 96.44 96 GLN A O 1
ATOM 832 N N . LEU A 1 97 ? 6.287 1.832 3.398 1.00 97.94 97 LEU A N 1
ATOM 833 C CA . LEU A 1 97 ? 5.773 1.053 2.266 1.00 97.94 97 LEU A CA 1
ATOM 834 C C . LEU A 1 97 ? 4.253 1.148 2.141 1.00 97.94 97 LEU A C 1
ATOM 836 O O . LEU A 1 97 ? 3.753 0.959 1.038 1.00 97.94 97 LEU A O 1
ATOM 840 N N . SER A 1 98 ? 3.529 1.533 3.199 1.00 98.25 98 SER A N 1
ATOM 841 C CA . SER A 1 98 ? 2.079 1.742 3.138 1.00 98.25 98 SER A CA 1
ATOM 842 C C . SER A 1 98 ? 1.653 2.728 2.045 1.00 98.25 98 SER A C 1
ATOM 844 O O . SER A 1 98 ? 0.607 2.538 1.440 1.00 98.25 98 SER A O 1
ATOM 846 N N . SER A 1 99 ? 2.466 3.743 1.717 1.00 97.88 99 SER A N 1
ATOM 847 C CA . SER A 1 99 ? 2.148 4.672 0.619 1.00 97.88 99 SER A CA 1
ATOM 848 C C . SER A 1 99 ? 2.266 4.032 -0.762 1.00 97.88 99 SER A C 1
ATOM 850 O O . SER A 1 99 ? 1.567 4.449 -1.680 1.00 97.88 99 SER A O 1
ATOM 852 N N . GLN A 1 100 ? 3.186 3.079 -0.930 1.00 98.50 100 GLN A N 1
ATOM 853 C CA . GLN A 1 100 ? 3.347 2.346 -2.185 1.00 98.50 100 GLN A CA 1
ATOM 854 C C . GLN A 1 100 ? 2.314 1.226 -2.289 1.00 98.50 100 GLN A C 1
ATOM 856 O O . GLN A 1 100 ? 1.663 1.122 -3.319 1.00 98.50 100 GLN A O 1
ATOM 861 N N . LEU A 1 101 ? 2.114 0.455 -1.216 1.00 98.69 101 LEU A N 1
ATOM 862 C CA . LEU A 1 101 ? 1.076 -0.574 -1.147 1.00 98.69 101 LEU A CA 1
ATOM 8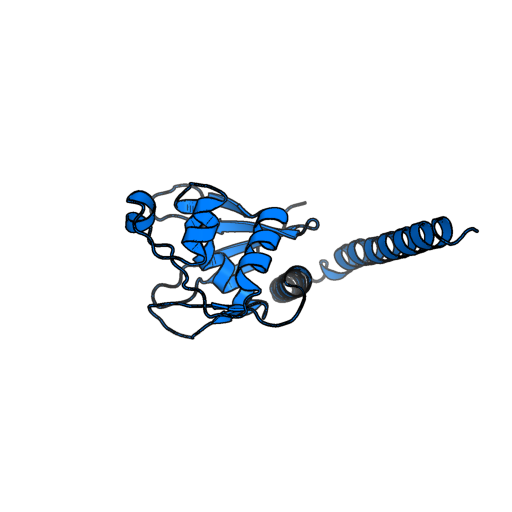63 C C . LEU A 1 101 ? -0.312 0.023 -1.373 1.00 98.69 101 LEU A C 1
ATOM 865 O O . LEU A 1 101 ? -1.051 -0.504 -2.186 1.00 98.69 101 LEU A O 1
ATOM 869 N N . GLY A 1 102 ? -0.622 1.169 -0.759 1.00 98.44 102 GLY A N 1
ATOM 870 C CA . GLY A 1 102 ? -1.897 1.847 -0.988 1.00 98.44 102 GLY A CA 1
ATOM 871 C C . GLY A 1 102 ? -2.116 2.262 -2.440 1.00 98.44 102 GLY A C 1
ATOM 872 O O . GLY A 1 102 ? -3.229 2.160 -2.932 1.00 98.44 102 GLY A O 1
ATOM 873 N N . ALA A 1 103 ? -1.065 2.673 -3.155 1.00 98.44 103 ALA A N 1
ATOM 874 C CA . ALA A 1 103 ? -1.173 2.956 -4.584 1.00 98.44 103 ALA A CA 1
ATOM 875 C C . ALA A 1 103 ? -1.346 1.677 -5.416 1.00 98.44 103 ALA A C 1
ATOM 877 O O . ALA A 1 103 ? -2.214 1.647 -6.278 1.00 98.44 103 ALA A O 1
ATOM 878 N N . ILE A 1 104 ? -0.560 0.628 -5.137 1.00 98.62 104 ILE A N 1
ATOM 879 C CA . ILE A 1 104 ? -0.655 -0.665 -5.835 1.00 98.62 104 ILE A CA 1
ATOM 880 C C . ILE A 1 104 ? -2.058 -1.252 -5.665 1.00 98.62 104 ILE A C 1
ATOM 882 O O . ILE A 1 104 ? -2.704 -1.573 -6.654 1.00 98.62 104 ILE A O 1
ATOM 886 N N . PHE A 1 105 ? -2.544 -1.358 -4.430 1.00 98.75 105 PHE A N 1
ATOM 887 C CA . PHE A 1 105 ? -3.839 -1.962 -4.129 1.00 98.75 105 PHE A CA 1
ATOM 888 C C . PHE A 1 105 ? -5.020 -1.119 -4.587 1.00 98.75 105 PHE A C 1
ATOM 890 O O . PHE A 1 105 ? -6.016 -1.690 -5.009 1.00 98.75 105 PHE A O 1
ATOM 897 N N . TYR A 1 106 ? -4.899 0.209 -4.594 1.00 98.62 106 TYR A N 1
ATOM 898 C CA . TYR A 1 106 ? -5.897 1.059 -5.238 1.00 98.62 106 TYR A CA 1
ATOM 899 C C . TYR A 1 106 ? -5.969 0.812 -6.750 1.00 98.62 106 TYR A C 1
ATOM 901 O O . TYR A 1 106 ? -7.034 0.554 -7.293 1.00 98.62 106 TYR A O 1
ATOM 909 N N . GLN A 1 107 ? -4.822 0.819 -7.433 1.00 98.00 107 GLN A N 1
ATOM 910 C CA . GLN A 1 107 ? -4.763 0.584 -8.881 1.00 98.00 107 GLN A CA 1
ATOM 911 C C . GLN A 1 107 ? -5.141 -0.846 -9.282 1.00 98.00 107 GLN A C 1
ATOM 913 O O . GLN A 1 107 ? -5.517 -1.074 -10.427 1.00 98.00 107 GLN A O 1
ATOM 918 N N . SER A 1 108 ? -5.023 -1.787 -8.345 1.00 98.12 108 SER A N 1
ATOM 919 C CA . SER A 1 108 ? -5.438 -3.179 -8.508 1.00 98.12 108 SER A CA 1
ATOM 920 C C . SER A 1 108 ? -6.875 -3.421 -8.039 1.00 98.12 108 SER A C 1
ATOM 922 O O . SER A 1 108 ? -7.273 -4.570 -7.944 1.00 98.12 108 SER A O 1
ATOM 924 N N . GLU A 1 109 ? -7.636 -2.384 -7.672 1.00 98.38 109 GLU A N 1
ATOM 925 C CA . GLU A 1 109 ? -9.028 -2.515 -7.205 1.00 98.38 109 GLU A CA 1
ATOM 926 C C . GLU A 1 109 ? -9.195 -3.439 -5.980 1.00 98.38 109 GLU A C 1
ATOM 928 O O . GLU A 1 109 ? -10.243 -4.048 -5.759 1.00 98.38 109 GLU A O 1
ATOM 933 N N . VAL A 1 110 ? -8.144 -3.556 -5.168 1.00 98.62 110 VAL A N 1
ATOM 934 C CA . VAL A 1 110 ? -8.156 -4.248 -3.872 1.00 98.62 110 VAL A CA 1
ATOM 935 C C . VAL A 1 110 ? -8.629 -3.290 -2.785 1.00 98.62 110 VAL A C 1
ATOM 937 O O . VAL A 1 110 ? -9.385 -3.676 -1.899 1.00 98.62 110 VAL A O 1
ATOM 940 N N . TRP A 1 111 ? -8.201 -2.027 -2.853 1.00 98.69 111 TRP A N 1
ATOM 941 C CA . TRP A 1 111 ? -8.604 -0.982 -1.916 1.00 98.69 111 TRP A CA 1
ATOM 942 C C . TRP A 1 111 ? -9.267 0.185 -2.635 1.00 98.69 111 TRP A C 1
ATOM 944 O O . TRP A 1 111 ? -8.843 0.571 -3.717 1.00 98.69 111 TRP A O 1
ATOM 954 N N . GLU A 1 112 ? -10.225 0.823 -1.976 1.00 98.56 112 GLU A N 1
ATOM 955 C CA . GLU A 1 112 ? -10.715 2.145 -2.354 1.00 98.56 112 GLU A CA 1
ATOM 956 C C . GLU A 1 112 ? -9.898 3.229 -1.641 1.00 98.56 112 GLU A C 1
ATOM 958 O O . GLU A 1 112 ? -9.493 3.061 -0.487 1.00 98.56 112 GLU A O 1
ATOM 963 N N . TRP A 1 113 ? -9.658 4.357 -2.309 1.00 98.31 113 TRP A N 1
ATOM 964 C CA . TRP A 1 113 ? -8.989 5.527 -1.748 1.00 98.31 113 TRP A CA 1
ATOM 965 C C . TRP A 1 113 ? -9.993 6.660 -1.549 1.00 98.31 113 TRP A C 1
ATOM 967 O O . TRP A 1 113 ? -10.743 7.017 -2.442 1.00 98.31 113 TRP A O 1
ATOM 977 N N . ASN A 1 114 ? -9.946 7.336 -0.400 1.00 98.06 114 ASN A N 1
ATOM 978 C CA . ASN A 1 114 ? -10.824 8.478 -0.120 1.00 98.06 114 ASN A CA 1
ATOM 979 C C . ASN A 1 114 ? -10.562 9.749 -0.965 1.00 98.06 114 ASN A C 1
ATOM 981 O O . ASN A 1 114 ? -11.053 10.817 -0.608 1.00 98.06 114 ASN A O 1
ATOM 985 N N . GLU A 1 115 ? -9.713 9.676 -1.993 1.00 96.12 115 GLU A N 1
ATOM 986 C CA . GLU A 1 115 ? -9.321 10.764 -2.909 1.00 96.12 115 GLU A CA 1
ATOM 987 C C . GLU A 1 115 ? -8.706 12.017 -2.255 1.00 96.12 115 GLU A C 1
ATOM 989 O O . GLU A 1 115 ? -8.427 13.036 -2.899 1.00 96.12 115 GLU A O 1
ATOM 994 N N . GLN A 1 116 ? -8.412 11.966 -0.954 1.00 94.62 116 GLN A N 1
ATOM 995 C CA . GLN A 1 116 ? -7.901 13.129 -0.242 1.00 94.62 116 GLN A CA 1
ATOM 996 C C . GLN A 1 116 ? -6.392 13.297 -0.411 1.00 94.62 116 GLN A C 1
ATOM 998 O O . GLN A 1 116 ? -5.586 12.392 -0.199 1.00 94.62 116 GLN A O 1
ATOM 1003 N N . ARG A 1 117 ? -5.968 14.534 -0.688 1.00 90.44 117 ARG A N 1
ATOM 1004 C CA . ARG A 1 117 ? -4.544 14.911 -0.777 1.00 90.44 117 ARG A CA 1
ATOM 1005 C C . ARG A 1 117 ? -3.793 14.838 0.561 1.00 90.44 117 ARG A C 1
ATOM 1007 O O . ARG A 1 117 ? -2.565 14.719 0.558 1.00 90.44 117 ARG A O 1
ATOM 1014 N N . ARG A 1 118 ? -4.508 14.973 1.683 1.00 90.75 118 ARG A N 1
ATOM 1015 C CA . ARG A 1 118 ? -4.036 14.880 3.077 1.00 90.75 118 ARG A CA 1
ATOM 1016 C C . ARG A 1 118 ? -5.076 14.095 3.871 1.00 90.75 118 ARG A C 1
ATOM 1018 O O . ARG A 1 118 ? -6.249 14.225 3.573 1.00 90.75 118 ARG A O 1
ATOM 1025 N N . GLY A 1 119 ? -4.653 13.331 4.879 1.00 94.62 119 GLY A N 1
ATOM 1026 C CA . GLY A 1 119 ? -5.581 12.436 5.584 1.00 94.62 119 GLY A CA 1
ATOM 1027 C C . GLY A 1 119 ? -6.021 11.263 4.705 1.00 94.62 119 GLY A C 1
ATOM 1028 O O . GLY A 1 119 ? -7.188 10.897 4.712 1.00 94.62 119 GLY A O 1
ATOM 1029 N N . ILE A 1 120 ? -5.084 10.717 3.919 1.00 97.69 120 ILE A N 1
ATOM 1030 C CA . ILE A 1 120 ? -5.315 9.558 3.050 1.00 97.69 120 ILE A CA 1
ATOM 1031 C C . ILE A 1 120 ? -5.817 8.387 3.896 1.00 97.69 120 ILE A C 1
ATOM 1033 O O . ILE A 1 120 ? -5.173 8.023 4.891 1.00 97.69 120 ILE A O 1
ATOM 1037 N N . LYS A 1 121 ? -6.923 7.794 3.450 1.00 98.56 121 LYS A N 1
ATOM 1038 C CA . LYS A 1 121 ? -7.506 6.577 4.011 1.00 98.56 121 LYS A CA 1
ATOM 1039 C C . LYS A 1 121 ? -7.811 5.572 2.912 1.00 98.56 121 LYS A C 1
ATOM 1041 O O . LYS A 1 121 ? -8.021 5.974 1.767 1.00 98.56 121 LYS A O 1
ATOM 1046 N N . PHE A 1 122 ? -7.864 4.306 3.304 1.00 98.69 122 PHE A N 1
ATOM 1047 C CA . PHE A 1 122 ? -8.207 3.199 2.425 1.00 98.69 122 PHE A CA 1
ATOM 1048 C C . PHE A 1 122 ? -9.300 2.330 3.025 1.00 98.69 122 PHE A C 1
ATOM 1050 O O . PHE A 1 122 ? -9.385 2.211 4.248 1.00 98.69 122 PHE A O 1
ATOM 1057 N N . LEU A 1 123 ? -10.097 1.728 2.157 1.00 98.56 123 LEU A N 1
ATOM 1058 C CA . LEU A 1 123 ? -11.154 0.782 2.489 1.00 98.56 123 LEU A CA 1
ATOM 1059 C C . LEU A 1 123 ? -10.922 -0.503 1.692 1.00 98.56 123 LEU A C 1
ATOM 1061 O O . LEU A 1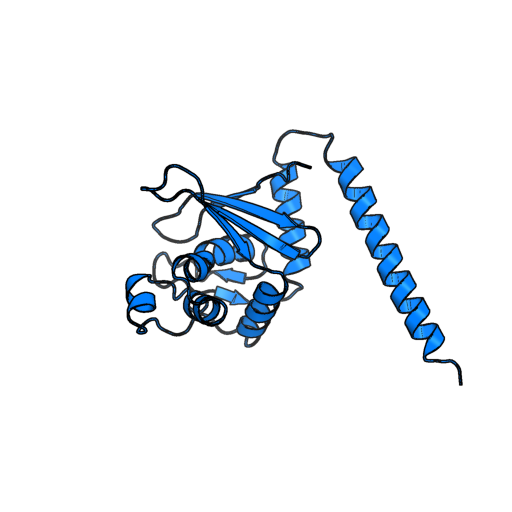 123 ? -10.549 -0.423 0.526 1.00 98.56 123 LEU A O 1
ATOM 1065 N N . LEU A 1 124 ? -11.130 -1.671 2.299 1.00 98.56 124 LEU A N 1
ATOM 1066 C CA . LEU A 1 124 ? -11.039 -2.948 1.588 1.00 98.56 124 LEU A CA 1
ATOM 1067 C C . LEU A 1 124 ? -12.238 -3.137 0.649 1.00 98.56 124 LEU A C 1
ATOM 1069 O O . LEU A 1 124 ? -13.382 -2.978 1.076 1.00 98.56 124 LEU A O 1
ATOM 1073 N N . LEU A 1 125 ? -11.968 -3.494 -0.606 1.00 98.19 125 LEU A N 1
ATOM 1074 C CA . LEU A 1 125 ? -12.969 -3.937 -1.576 1.00 98.19 125 LEU A CA 1
ATOM 1075 C C . LEU A 1 125 ? -13.064 -5.467 -1.577 1.00 98.19 125 LEU A C 1
ATOM 1077 O O . LEU A 1 125 ? -12.178 -6.158 -1.083 1.00 98.19 125 LEU A O 1
ATOM 1081 N N . GLU A 1 126 ? -14.145 -6.009 -2.133 1.00 95.62 126 GLU A N 1
ATOM 1082 C CA . GLU A 1 126 ? -14.328 -7.462 -2.219 1.00 95.62 126 GLU A CA 1
ATOM 1083 C C . GLU A 1 126 ? -13.385 -8.106 -3.242 1.00 95.62 126 GLU A C 1
ATOM 1085 O O . GLU A 1 126 ? -13.036 -7.486 -4.250 1.00 95.62 126 GLU A O 1
ATOM 1090 N N . GLY A 1 127 ? -13.018 -9.367 -3.008 1.00 95.00 127 GLY A N 1
ATOM 1091 C CA . GLY A 1 127 ? -12.186 -10.177 -3.902 1.00 95.00 127 GLY A CA 1
ATOM 1092 C C . GLY A 1 127 ? -10.844 -10.577 -3.290 1.00 95.00 127 GLY A C 1
ATOM 1093 O O . GLY A 1 127 ? -10.468 -10.105 -2.219 1.00 95.00 127 GLY A O 1
ATOM 1094 N N . ASP A 1 128 ? -10.127 -11.460 -3.983 1.00 96.81 128 ASP A N 1
ATOM 1095 C CA . ASP A 1 128 ? -8.799 -11.904 -3.567 1.00 96.81 128 ASP A CA 1
ATOM 1096 C C . ASP A 1 128 ? -7.739 -10.852 -3.927 1.00 96.81 128 ASP A C 1
ATOM 1098 O O . ASP A 1 128 ? -7.576 -10.459 -5.089 1.00 96.81 128 ASP A O 1
ATOM 1102 N N . TRP A 1 129 ? -7.009 -10.366 -2.918 1.00 97.62 129 TRP A N 1
ATOM 1103 C CA . TRP A 1 129 ? -6.019 -9.310 -3.124 1.00 97.62 129 TRP A CA 1
ATOM 1104 C C . TRP A 1 129 ? -4.891 -9.753 -4.060 1.00 97.62 129 TRP A C 1
ATOM 1106 O O . TRP A 1 129 ? -4.337 -8.925 -4.795 1.00 97.62 129 TRP A O 1
ATOM 1116 N N . GLN A 1 130 ? -4.513 -11.033 -4.016 1.00 97.69 130 GLN A N 1
ATOM 1117 C CA . GLN A 1 130 ? -3.383 -11.563 -4.762 1.00 97.69 130 GLN A CA 1
ATOM 1118 C C . GLN A 1 130 ? -3.739 -11.683 -6.240 1.00 97.69 130 GLN A C 1
ATOM 1120 O O . GLN A 1 130 ? -2.962 -11.208 -7.069 1.00 97.69 130 GLN A O 1
ATOM 1125 N N . GLU A 1 131 ? -4.894 -12.260 -6.567 1.00 97.19 131 GLU A N 1
ATOM 1126 C CA . GLU A 1 131 ? -5.417 -12.376 -7.929 1.00 97.19 131 GLU A CA 1
ATOM 1127 C C . GLU A 1 131 ? -5.472 -11.002 -8.599 1.00 97.19 131 GLU A C 1
ATOM 1129 O O . GLU A 1 131 ? -4.750 -10.755 -9.568 1.00 97.19 131 GLU A O 1
ATOM 1134 N N . LYS A 1 132 ? -6.195 -10.062 -7.983 1.00 98.25 132 LYS A N 1
ATOM 1135 C CA . LYS A 1 132 ? -6.348 -8.688 -8.472 1.00 98.25 132 LYS A CA 1
ATOM 1136 C C . LYS A 1 132 ? -5.016 -7.965 -8.681 1.00 98.25 132 LYS A C 1
ATOM 1138 O O . LYS A 1 132 ? -4.782 -7.319 -9.704 1.00 98.25 132 LYS A O 1
ATOM 1143 N N . THR A 1 133 ? -4.091 -8.096 -7.728 1.00 97.94 133 THR A N 1
ATOM 1144 C CA . THR A 1 133 ? -2.763 -7.466 -7.833 1.00 97.94 133 THR A CA 1
ATOM 1145 C C . THR A 1 133 ? -1.910 -8.104 -8.931 1.00 97.94 133 THR A C 1
ATOM 1147 O O . THR A 1 133 ? -1.137 -7.411 -9.599 1.00 97.94 133 THR A O 1
ATOM 1150 N N . VAL A 1 134 ? -2.016 -9.421 -9.132 1.00 96.38 134 VAL A N 1
ATOM 1151 C CA . VAL A 1 134 ? -1.315 -10.134 -10.207 1.00 96.38 134 VAL A CA 1
ATOM 1152 C C . VAL A 1 134 ? -1.875 -9.743 -11.572 1.00 96.38 13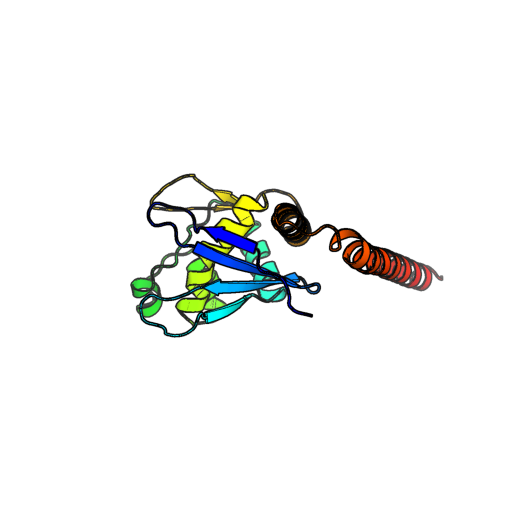4 VAL A C 1
ATOM 1154 O O . VAL A 1 134 ? -1.085 -9.499 -12.484 1.00 96.38 134 VAL A O 1
ATOM 1157 N N . GLU A 1 135 ? -3.194 -9.649 -11.720 1.00 95.88 135 GLU A N 1
ATOM 1158 C CA . GLU A 1 135 ? -3.842 -9.183 -12.949 1.00 95.88 135 GLU A CA 1
ATOM 1159 C C . GLU A 1 135 ? -3.405 -7.766 -13.301 1.00 95.88 135 GLU A C 1
ATOM 1161 O O . GLU A 1 135 ? -2.854 -7.543 -14.381 1.00 95.88 135 GLU A O 1
ATOM 1166 N N . HIS A 1 136 ? -3.508 -6.837 -12.348 1.00 96.50 136 HIS A N 1
ATOM 1167 C CA . HIS A 1 136 ? -3.044 -5.467 -12.541 1.00 96.50 136 HIS A CA 1
ATOM 1168 C C . HIS A 1 136 ? -1.558 -5.410 -12.921 1.00 96.50 136 HIS A C 1
ATOM 1170 O O . HIS A 1 136 ? -1.156 -4.676 -13.830 1.00 96.50 136 HIS A O 1
ATOM 1176 N N . TYR A 1 137 ? -0.722 -6.221 -12.264 1.00 95.81 137 TYR A N 1
ATOM 1177 C CA . TYR A 1 137 ? 0.689 -6.317 -12.609 1.00 95.81 137 TYR A CA 1
ATOM 1178 C C . TYR A 1 137 ? 0.889 -6.781 -14.058 1.00 95.81 137 TYR A C 1
ATOM 1180 O O . TYR A 1 137 ? 1.655 -6.137 -14.775 1.00 95.81 137 TYR A O 1
ATOM 1188 N N . ARG A 1 138 ? 0.195 -7.835 -14.511 1.00 91.88 138 ARG A N 1
ATOM 1189 C CA . ARG A 1 138 ? 0.280 -8.340 -15.895 1.00 91.88 138 ARG A CA 1
ATOM 1190 C C . ARG A 1 138 ? -0.128 -7.272 -16.908 1.00 91.88 138 ARG A C 1
ATOM 1192 O O . ARG A 1 138 ? 0.673 -6.950 -17.783 1.00 91.88 138 ARG A O 1
ATOM 1199 N N . SER A 1 139 ? -1.284 -6.638 -16.722 1.00 92.50 139 SER A N 1
ATOM 1200 C CA . SER A 1 139 ? -1.761 -5.581 -17.623 1.00 92.50 139 SER A CA 1
ATOM 1201 C C . SER A 1 139 ? -0.808 -4.382 -17.665 1.00 92.50 139 SER A C 1
ATOM 1203 O O . SER A 1 139 ? -0.603 -3.774 -18.715 1.00 92.50 139 SER A O 1
ATOM 1205 N N . SER A 1 140 ? -0.149 -4.062 -16.545 1.00 90.44 140 SER A N 1
ATOM 1206 C CA . SER A 1 140 ? 0.858 -2.993 -16.508 1.00 90.44 140 SER A CA 1
ATOM 1207 C C . SER A 1 140 ? 2.146 -3.323 -17.279 1.00 90.44 140 SER A C 1
ATOM 1209 O O . SER A 1 140 ? 2.900 -2.411 -17.621 1.00 90.44 140 SER A O 1
ATOM 1211 N N . LEU A 1 141 ? 2.414 -4.609 -17.542 1.00 86.75 141 LEU A N 1
ATOM 1212 C CA . LEU A 1 141 ? 3.547 -5.067 -18.349 1.00 86.75 141 LEU A CA 1
ATOM 1213 C C . LEU A 1 141 ? 3.205 -5.176 -19.837 1.00 86.75 141 LEU A C 1
ATOM 1215 O O . LEU A 1 141 ? 4.081 -4.925 -20.651 1.00 86.75 141 LEU A O 1
ATOM 1219 N N . GLU A 1 142 ? 1.968 -5.507 -20.203 1.00 72.94 142 GLU A N 1
ATOM 1220 C CA . GLU A 1 142 ? 1.522 -5.581 -21.609 1.00 72.94 142 GLU A CA 1
ATOM 1221 C C . GLU A 1 142 ? 1.497 -4.207 -22.289 1.00 72.94 142 GLU A C 1
ATOM 1223 O O . GLU A 1 142 ? 1.701 -4.078 -23.493 1.00 72.94 142 GLU A O 1
ATOM 1228 N N . GLN A 1 143 ? 1.342 -3.145 -21.499 1.00 59.88 143 GLN A N 1
ATOM 1229 C CA . GLN A 1 143 ? 1.540 -1.769 -21.957 1.00 59.88 143 GLN A CA 1
ATOM 1230 C C . GLN A 1 143 ? 3.030 -1.419 -22.170 1.00 59.88 143 GLN A C 1
ATOM 1232 O O . GLN A 1 143 ? 3.347 -0.310 -22.609 1.00 59.88 143 GLN A O 1
ATOM 1237 N N . ALA A 1 144 ? 3.956 -2.340 -21.869 1.00 52.12 144 ALA A N 1
ATOM 1238 C CA . ALA A 1 144 ? 5.364 -2.250 -22.235 1.00 52.12 144 ALA A CA 1
ATOM 1239 C C . ALA A 1 144 ? 5.619 -3.022 -23.550 1.00 52.12 144 ALA A C 1
ATOM 1241 O O . ALA A 1 144 ? 5.109 -4.123 -23.738 1.00 52.12 144 ALA A O 1
ATOM 1242 N N . PRO A 1 145 ? 6.410 -2.474 -24.485 1.00 44.09 145 PRO A N 1
ATOM 1243 C CA . PRO A 1 145 ? 6.475 -2.987 -25.849 1.00 44.09 145 PRO A CA 1
ATOM 1244 C C . PRO A 1 145 ? 7.379 -4.230 -25.953 1.00 44.09 145 PRO A C 1
ATOM 1246 O O . PRO A 1 145 ? 8.555 -4.073 -26.266 1.00 44.09 145 PRO A O 1
ATOM 1249 N N . ASP A 1 146 ? 6.882 -5.455 -25.715 1.00 48.94 146 ASP A N 1
ATOM 1250 C CA . ASP A 1 146 ? 7.505 -6.667 -26.297 1.00 48.94 146 ASP A CA 1
ATOM 1251 C C . ASP A 1 146 ? 6.571 -7.915 -26.366 1.00 48.94 146 ASP A C 1
ATOM 1253 O O . ASP A 1 146 ? 6.235 -8.498 -25.332 1.00 48.94 146 ASP A O 1
ATOM 1257 N N . PRO A 1 147 ? 6.200 -8.400 -27.572 1.00 44.22 147 PRO A N 1
ATOM 1258 C CA . PRO A 1 147 ? 5.284 -9.531 -27.792 1.00 44.22 147 PRO A CA 1
ATOM 1259 C C . PRO A 1 147 ? 5.853 -10.934 -27.491 1.00 44.22 147 PRO A C 1
ATOM 1261 O O . PRO A 1 147 ? 5.125 -11.922 -27.568 1.00 44.22 147 PRO A O 1
ATOM 1264 N N . LYS A 1 148 ? 7.130 -11.082 -27.104 1.00 53.84 148 LYS A N 1
ATOM 1265 C CA . LYS A 1 148 ? 7.665 -12.389 -26.639 1.00 53.84 148 LYS A CA 1
ATOM 1266 C C . LYS A 1 148 ? 7.198 -12.783 -25.226 1.00 53.84 148 LYS A C 1
ATOM 1268 O O . LYS A 1 148 ? 7.459 -13.901 -24.780 1.00 53.84 148 LYS A O 1
ATOM 1273 N N . PHE A 1 149 ? 6.524 -11.865 -24.536 1.00 52.19 149 PHE A N 1
ATOM 1274 C CA . PHE A 1 149 ? 6.035 -11.965 -23.161 1.00 52.19 149 PHE A CA 1
ATOM 1275 C C . PHE A 1 149 ? 4.942 -13.025 -22.966 1.00 52.19 149 PHE A C 1
ATOM 1277 O O . PHE A 1 149 ? 5.022 -13.817 -22.024 1.00 52.19 149 PHE A O 1
ATOM 1284 N N . GLU A 1 150 ? 3.963 -13.082 -23.871 1.00 47.34 150 GLU A N 1
ATOM 1285 C CA . GLU A 1 150 ? 2.725 -13.839 -23.654 1.00 47.34 150 GLU A CA 1
ATOM 1286 C C . GLU A 1 150 ? 2.980 -15.354 -23.564 1.00 47.34 150 GLU A C 1
ATOM 1288 O O . GLU A 1 150 ? 2.614 -15.995 -22.580 1.00 47.34 150 GLU A O 1
ATOM 1293 N N . SER A 1 151 ? 3.708 -15.946 -24.515 1.00 48.91 151 SER A N 1
ATOM 1294 C CA . SER A 1 151 ? 3.834 -17.416 -24.601 1.00 48.91 151 SER A CA 1
ATOM 1295 C C . SER A 1 151 ? 4.523 -18.093 -23.398 1.00 48.91 151 SER A C 1
ATOM 1297 O O . SER A 1 151 ? 4.160 -19.208 -23.017 1.00 48.91 151 SER A O 1
ATOM 1299 N N . SER A 1 152 ? 5.500 -17.439 -22.754 1.00 52.22 152 SER A N 1
ATOM 1300 C CA . SER A 1 152 ? 6.267 -18.058 -21.652 1.00 52.22 152 SER A CA 1
ATOM 1301 C C . SER A 1 152 ? 5.598 -17.931 -20.280 1.00 52.22 152 SER A C 1
ATOM 1303 O O . SER A 1 152 ? 5.929 -18.669 -19.349 1.00 52.22 152 SER A O 1
ATOM 1305 N N . LEU A 1 153 ? 4.671 -16.982 -20.144 1.00 53.62 153 LEU A N 1
ATOM 1306 C CA . LEU A 1 153 ? 3.946 -16.713 -18.907 1.00 53.62 153 LEU A CA 1
ATOM 1307 C C . LEU A 1 153 ? 2.706 -17.602 -18.780 1.00 53.62 153 LEU A C 1
ATOM 1309 O O . LEU A 1 153 ? 2.452 -18.129 -17.696 1.00 53.62 153 LEU A O 1
ATOM 1313 N N . TRP A 1 154 ? 1.994 -17.832 -19.888 1.00 51.59 154 TRP A N 1
ATOM 1314 C CA . TRP A 1 154 ? 0.796 -18.676 -19.924 1.00 51.59 154 TRP A CA 1
ATOM 1315 C C . TRP A 1 154 ? 1.076 -20.149 -19.623 1.00 51.59 154 TRP A C 1
ATOM 1317 O O . TRP A 1 154 ? 0.315 -20.761 -18.876 1.00 51.59 154 TRP A O 1
ATOM 1327 N N . SER A 1 155 ? 2.195 -20.698 -20.103 1.00 55.47 155 SER A N 1
ATOM 1328 C CA . SER A 1 155 ? 2.593 -22.080 -19.783 1.00 55.47 155 SER A CA 1
ATOM 1329 C C . SER A 1 155 ? 2.771 -22.296 -18.276 1.00 55.47 155 SER A C 1
ATOM 1331 O O . SER A 1 155 ? 2.288 -23.269 -17.719 1.00 55.47 155 SER A O 1
ATOM 1333 N N . ARG A 1 156 ? 3.369 -21.331 -17.569 1.00 57.44 156 ARG A N 1
ATOM 1334 C CA . ARG A 1 156 ? 3.725 -21.482 -16.145 1.00 57.44 156 ARG A CA 1
ATOM 1335 C C . ARG A 1 156 ? 2.587 -21.239 -15.160 1.00 57.44 156 ARG A C 1
ATOM 1337 O O . ARG A 1 156 ? 2.678 -21.692 -14.019 1.00 57.44 156 ARG A O 1
ATOM 1344 N N . PHE A 1 157 ? 1.582 -20.457 -15.552 1.00 54.47 157 PHE A N 1
ATOM 1345 C CA . PHE A 1 157 ? 0.371 -20.260 -14.750 1.00 54.47 157 PHE A CA 1
ATOM 1346 C C . PHE A 1 157 ? -0.669 -21.356 -15.000 1.00 54.47 157 PHE A C 1
ATOM 1348 O O . PHE A 1 157 ? -1.420 -21.680 -14.084 1.00 54.47 157 PHE A O 1
ATOM 1355 N N . SER A 1 158 ? -0.698 -21.936 -16.202 1.00 56.22 158 SER A N 1
ATOM 1356 C CA . SER A 1 158 ? -1.602 -23.046 -16.532 1.00 56.22 158 SER A CA 1
ATOM 1357 C C . SER A 1 158 ? -1.137 -24.352 -15.882 1.00 56.22 158 SER A C 1
ATOM 1359 O O . SER A 1 158 ? -1.935 -24.976 -15.194 1.00 56.22 158 SER A O 1
ATOM 1361 N N . ASP A 1 159 ? 0.171 -24.645 -15.915 1.00 55.56 159 ASP A N 1
ATOM 1362 C CA . ASP A 1 159 ? 0.768 -25.806 -15.227 1.00 55.56 159 ASP A CA 1
ATOM 1363 C C . ASP A 1 159 ? 0.494 -25.839 -13.712 1.00 55.56 159 ASP A C 1
ATOM 1365 O O . ASP A 1 159 ? 0.612 -26.881 -13.079 1.00 55.56 159 ASP A O 1
ATOM 1369 N N . ARG A 1 160 ? 0.190 -24.694 -13.083 1.00 52.84 160 ARG A N 1
ATOM 1370 C CA . ARG A 1 160 ? 0.027 -24.612 -11.623 1.00 52.84 160 ARG A CA 1
ATOM 1371 C C . ARG A 1 160 ? -1.419 -24.762 -11.153 1.00 52.84 160 ARG A C 1
ATOM 1373 O O . ARG A 1 160 ? -1.618 -25.266 -10.055 1.00 52.84 160 ARG A O 1
ATOM 1380 N N . ARG A 1 161 ? -2.395 -24.369 -11.981 1.00 50.75 161 ARG A N 1
ATOM 1381 C CA . ARG A 1 161 ? -3.820 -24.619 -11.708 1.00 50.75 161 ARG A CA 1
ATOM 1382 C C . ARG A 1 161 ? -4.150 -26.106 -11.814 1.00 50.75 161 ARG A C 1
ATOM 1384 O O . ARG A 1 161 ? -4.831 -26.619 -10.940 1.00 50.75 161 ARG A O 1
ATOM 1391 N N . GLU A 1 162 ? -3.569 -26.802 -12.792 1.00 52.50 162 GLU A N 1
ATOM 1392 C CA . GLU A 1 162 ? -3.725 -28.260 -12.919 1.00 52.50 162 GLU A CA 1
ATOM 1393 C C . GLU A 1 162 ? -3.137 -29.008 -11.708 1.00 52.50 162 GLU A C 1
ATOM 1395 O O . GLU A 1 162 ? -3.748 -29.940 -11.199 1.00 52.50 162 GLU A O 1
ATOM 1400 N N . VAL A 1 163 ? -1.997 -28.556 -11.166 1.00 55.28 163 VAL A N 1
ATOM 1401 C CA . VAL A 1 163 ? -1.367 -29.198 -9.996 1.00 55.28 163 VAL A CA 1
ATOM 1402 C C . VAL A 1 163 ? -2.147 -28.964 -8.694 1.00 55.28 163 VAL A C 1
ATOM 1404 O O . VAL A 1 163 ? -2.173 -29.852 -7.842 1.00 55.28 163 VAL A O 1
ATOM 1407 N N . GLU A 1 164 ? -2.769 -27.796 -8.507 1.00 49.72 164 GLU A N 1
ATOM 1408 C CA . GLU A 1 164 ? -3.607 -27.527 -7.325 1.00 49.72 164 GLU A CA 1
ATOM 1409 C C . GLU A 1 164 ? -4.950 -28.275 -7.397 1.00 49.72 164 GLU A C 1
ATOM 1411 O O . GLU A 1 164 ? -5.340 -28.883 -6.400 1.00 49.72 164 GLU A O 1
ATOM 1416 N N . GLU A 1 165 ? -5.590 -28.353 -8.570 1.00 54.38 165 GLU A N 1
ATOM 1417 C CA . GLU A 1 165 ? -6.814 -29.149 -8.769 1.00 54.38 165 GLU A CA 1
ATOM 1418 C C . GLU A 1 165 ? -6.568 -30.660 -8.583 1.00 54.38 165 GLU A C 1
ATOM 1420 O O . GLU A 1 165 ? -7.373 -31.343 -7.941 1.00 54.38 165 GLU A O 1
ATOM 1425 N N . ASP A 1 166 ? -5.428 -31.182 -9.050 1.00 53.34 166 ASP A N 1
ATOM 1426 C CA . ASP A 1 166 ? -5.045 -32.587 -8.850 1.00 53.34 166 ASP A CA 1
ATOM 1427 C C . ASP A 1 166 ? -4.738 -32.904 -7.379 1.00 53.34 166 ASP A C 1
ATOM 1429 O O . ASP A 1 166 ? -5.079 -33.984 -6.878 1.00 53.34 166 ASP A O 1
ATOM 1433 N N . LEU A 1 167 ? -4.114 -31.972 -6.649 1.00 47.97 167 LEU A N 1
ATOM 1434 C CA . LEU A 1 167 ? -3.839 -32.133 -5.219 1.00 47.97 167 LEU A CA 1
ATOM 1435 C C . LEU A 1 167 ? -5.123 -32.084 -4.387 1.00 47.97 167 LEU A C 1
ATOM 1437 O O . LEU A 1 167 ? -5.271 -32.893 -3.468 1.00 47.97 167 LEU A O 1
ATOM 1441 N N . GLU A 1 168 ? -6.068 -31.204 -4.722 1.00 53.25 168 GLU A N 1
ATOM 1442 C CA . GLU A 1 168 ? -7.370 -31.145 -4.055 1.00 53.25 168 GLU A CA 1
ATOM 1443 C C . GLU A 1 168 ? -8.212 -32.398 -4.332 1.00 53.25 168 GLU A C 1
ATOM 1445 O O . GLU A 1 168 ? -8.748 -32.989 -3.391 1.00 53.25 168 GLU A O 1
ATOM 1450 N N . GLN A 1 169 ? -8.254 -32.897 -5.575 1.00 55.91 169 GLN A N 1
ATOM 1451 C CA . GLN A 1 169 ? -8.946 -34.154 -5.898 1.00 55.91 169 GLN A CA 1
ATOM 1452 C C . GLN A 1 169 ? -8.293 -35.375 -5.231 1.00 55.91 169 GLN A C 1
ATOM 1454 O O . GLN A 1 169 ? -8.986 -36.270 -4.729 1.00 55.91 169 GLN A O 1
ATOM 1459 N N . THR A 1 170 ? -6.961 -35.411 -5.152 1.00 56.16 170 THR A N 1
ATOM 1460 C CA . THR A 1 170 ? -6.231 -36.494 -4.474 1.00 56.16 170 THR A CA 1
ATOM 1461 C C . THR A 1 170 ? -6.478 -36.471 -2.962 1.00 56.16 170 THR A C 1
ATOM 1463 O O . THR A 1 170 ? -6.720 -37.516 -2.351 1.00 56.16 170 THR A O 1
ATOM 1466 N N . MET A 1 171 ? -6.500 -35.288 -2.346 1.00 43.62 171 MET A N 1
ATOM 1467 C CA . MET A 1 171 ? -6.804 -35.118 -0.922 1.00 43.62 171 MET A CA 1
ATOM 1468 C C . MET A 1 171 ? -8.260 -35.489 -0.602 1.00 43.62 171 MET A C 1
ATOM 1470 O O . MET A 1 171 ? -8.509 -36.222 0.356 1.00 43.62 171 MET A O 1
ATOM 1474 N N . LEU A 1 172 ? -9.219 -35.075 -1.435 1.00 50.41 172 LEU A N 1
ATOM 1475 C CA . LEU A 1 172 ? -10.639 -35.405 -1.266 1.00 50.41 172 LEU A CA 1
ATOM 1476 C C . LEU A 1 172 ? -10.912 -36.906 -1.461 1.00 50.41 172 LEU A C 1
ATOM 1478 O O . LEU A 1 172 ? -11.632 -37.508 -0.664 1.00 50.41 172 LEU A O 1
ATOM 1482 N N . SER A 1 173 ? -10.284 -37.554 -2.447 1.00 57.75 173 SER A N 1
ATOM 1483 C CA . SER A 1 173 ? -10.441 -39.003 -2.673 1.00 57.75 173 SER A CA 1
ATOM 1484 C C . SER A 1 173 ? -9.821 -39.873 -1.568 1.00 57.75 173 SER A C 1
ATOM 1486 O O . SER A 1 173 ? -10.238 -41.017 -1.374 1.00 57.75 173 SER A O 1
ATOM 1488 N N . THR A 1 174 ? -8.866 -39.326 -0.810 1.00 52.00 174 THR A N 1
ATOM 1489 C CA . THR A 1 174 ? -8.235 -40.003 0.334 1.00 52.00 174 THR A CA 1
ATOM 1490 C C . THR A 1 174 ? -9.075 -39.874 1.611 1.00 52.00 174 THR A C 1
ATOM 1492 O O . THR A 1 174 ? -9.078 -40.790 2.431 1.00 52.00 174 THR A O 1
ATOM 1495 N N . PHE A 1 175 ? -9.841 -38.788 1.770 1.00 45.41 175 PHE A N 1
ATOM 1496 C CA . PHE A 1 175 ? -10.683 -38.548 2.951 1.00 45.41 175 PHE A CA 1
ATOM 1497 C C . PHE A 1 175 ? -12.069 -39.220 2.904 1.00 45.41 175 PHE A C 1
ATOM 1499 O O . PHE A 1 175 ? -12.662 -39.435 3.959 1.00 45.41 175 PHE A O 1
ATOM 1506 N N . PHE A 1 176 ? -12.574 -39.606 1.726 1.00 47.31 176 PHE A N 1
ATOM 1507 C CA . PHE A 1 176 ? -13.894 -40.245 1.561 1.00 47.31 176 PHE A CA 1
ATOM 1508 C C . PHE A 1 176 ? -13.857 -41.770 1.337 1.00 47.31 176 PHE A C 1
ATOM 1510 O O . PHE A 1 176 ? -14.826 -42.346 0.847 1.00 47.31 176 PHE A O 1
ATOM 1517 N N . ARG A 1 177 ? -12.770 -42.458 1.713 1.00 50.47 177 ARG A N 1
ATOM 1518 C CA . ARG A 1 177 ? -12.758 -43.931 1.788 1.00 50.47 177 ARG A CA 1
ATOM 1519 C C . ARG A 1 177 ? -13.136 -44.409 3.194 1.00 50.47 177 ARG A C 1
ATOM 1521 O O . ARG A 1 177 ? -12.254 -44.674 4.007 1.00 50.47 177 ARG A O 1
ATOM 1528 N N . PHE A 1 178 ? -14.437 -44.548 3.439 1.00 46.78 178 PHE A N 1
ATOM 1529 C CA . PHE A 1 178 ? -15.004 -45.489 4.410 1.00 46.78 178 PHE A CA 1
ATOM 1530 C C . PHE A 1 178 ? -16.054 -46.344 3.709 1.00 46.78 178 PHE A C 1
ATOM 1532 O O . PHE A 1 178 ? -16.893 -45.755 2.991 1.00 46.78 178 PHE A O 1
#

Sequence (178 aa):
MDAFWSRSNTLGARQRAFSWRIDSRGNIFIKRKFRNHRFPRIDKVSYNHLNRLDEFMQDREWKDLANNAVNLYRGREKEGIGKFLYRMRPEVPYAQLSSQLGAIFYQSEVWEWNEQRRGIKFLLLEGDWQEKTVEHYRSSLEQAPDPKFESSLWSRFSDRREVEEDLEQTMLSTFFRF

Secondary structure (DSSP, 8-state):
-----EEEE-SSSS--EEEEEE-TTS-EEEEE--TT-SS-EEEEE-HHHHHHHHHHHTT---EE----HHHHHTT-PPSSHHHHHHHHS--HHHHTTHHHHHHHHHHTTSEEE---SSS-EEEEPSS-HHHHHHHHHHHHHHTSS-TTHHHHHHHHHHHHHHHHHHHHHHHHHHHT--

pLDDT: mean 85.86, std 18.75, range [37.81, 98.75]

Foldseek 3Di:
DPFDWFWDWFDADDTAIWTWDADPQRKIWIWHDDPPDPGTDIDIDHPVNVVVLLVVQVVQDWFWLQQDLVCLVVVNTDGGQLVSQCVVPVDSVRSVCSRVVVRLQCLLVQWDWPNHNPRIIIGGDDDDSSVSSVVSNVVSCVVPDDPVPPPVVVVVVVVVVVVVVVVVVVVVVVVPDD